Protein AF-A0A420F441-F1 (afdb_monomer)

Organism: NCBI:txid1894969

Sequence (65 aa):
MAEQRQTSQQQASRQQQRSEEERRLQAAERNKDWADRAAHARTADDPRAVAPRDAAGRPSTGERF

Secondary structure (DSSP, 8-state):
-HHHHHHHHHHHHHHHHHHHHHHHHHHHHHHTTHHHHHHHHHHHT-TTSSPPB-TTS-B------

Solvent-accessible surface area (backbone atoms only — not comparable to full-atom values): 3967 Å² total; per-residue (Å²): 125,67,67,65,58,54,52,52,50,55,50,51,55,52,52,51,52,52,54,52,49,53,50,50,52,54,49,49,63,72,45,68,56,47,63,58,52,56,48,48,59,56,46,74,74,34,80,79,71,49,64,56,57,45,100,87,68,46,78,37,90,69,92,81,125

Foldseek 3Di:
DVVVVVVVVVVVVVVVVVVVVVVVVVVCVVCVCVVVVVVVVVLVPDPVVQADADPVRHRDPPPDD

Structure (mmCIF, N/CA/C/O backbone):
data_AF-A0A420F441-F1
#
_entry.id   AF-A0A420F441-F1
#
loop_
_atom_site.group_PDB
_atom_site.id
_atom_site.type_symbol
_atom_site.label_atom_id
_atom_site.label_alt_id
_atom_site.label_comp_id
_atom_site.label_asym_id
_atom_site.label_entity_id
_atom_site.label_seq_id
_atom_site.pdbx_PDB_ins_code
_atom_site.Cartn_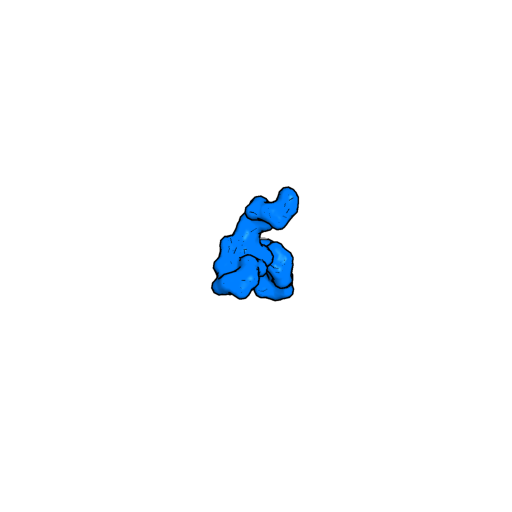x
_atom_site.Cartn_y
_atom_site.Cartn_z
_atom_site.occupancy
_atom_site.B_iso_or_equiv
_atom_site.auth_seq_id
_atom_site.auth_comp_id
_atom_site.auth_asym_id
_atom_site.auth_atom_id
_atom_site.pdbx_PDB_model_num
ATOM 1 N N . MET A 1 1 ? -38.361 -4.425 41.890 1.00 61.69 1 MET A N 1
ATOM 2 C CA . MET A 1 1 ? -37.899 -5.138 40.670 1.00 61.69 1 MET A CA 1
ATOM 3 C C . MET A 1 1 ? -37.329 -4.218 39.574 1.00 61.69 1 MET A C 1
ATOM 5 O O . MET A 1 1 ? -36.852 -4.736 38.572 1.00 61.69 1 MET A O 1
ATOM 9 N N . ALA A 1 2 ? -37.337 -2.884 39.723 1.00 61.41 2 ALA A N 1
ATOM 10 C CA . ALA A 1 2 ? -36.841 -1.964 38.689 1.00 61.41 2 ALA A CA 1
ATOM 11 C C . ALA A 1 2 ? -35.301 -1.847 38.640 1.00 61.41 2 ALA A C 1
ATOM 13 O O . ALA A 1 2 ? -34.731 -1.810 37.553 1.00 61.41 2 ALA A O 1
ATOM 14 N N . GLU A 1 3 ? -34.622 -1.882 39.791 1.00 60.38 3 GLU A N 1
ATOM 15 C CA . GLU A 1 3 ? -33.160 -1.710 39.874 1.00 60.38 3 GLU A CA 1
ATOM 16 C C . GLU A 1 3 ? -32.365 -2.812 39.156 1.00 60.38 3 GLU A C 1
ATOM 18 O O . GLU A 1 3 ? -31.380 -2.517 38.483 1.00 60.38 3 GLU A O 1
ATOM 23 N N . GLN A 1 4 ? -32.824 -4.069 39.198 1.00 60.97 4 GLN A N 1
ATOM 24 C CA . GLN A 1 4 ? -32.151 -5.174 38.495 1.00 60.97 4 GLN A CA 1
ATOM 25 C C . GLN A 1 4 ? -32.151 -5.004 36.970 1.00 60.97 4 GLN A C 1
ATOM 27 O O . GLN A 1 4 ? -31.179 -5.355 36.312 1.00 60.97 4 GLN A O 1
ATOM 32 N N . ARG A 1 5 ? -33.207 -4.429 36.380 1.00 61.69 5 ARG A N 1
ATOM 33 C CA . ARG A 1 5 ? -33.252 -4.201 34.924 1.00 61.69 5 ARG A CA 1
ATOM 34 C C . ARG A 1 5 ? -32.315 -3.078 34.490 1.00 61.69 5 ARG A C 1
ATOM 36 O O . ARG A 1 5 ? -31.843 -3.078 33.355 1.00 61.69 5 ARG A O 1
ATOM 43 N N . GLN A 1 6 ? -32.048 -2.123 35.377 1.00 62.94 6 GLN A N 1
ATOM 44 C CA . GLN A 1 6 ? -31.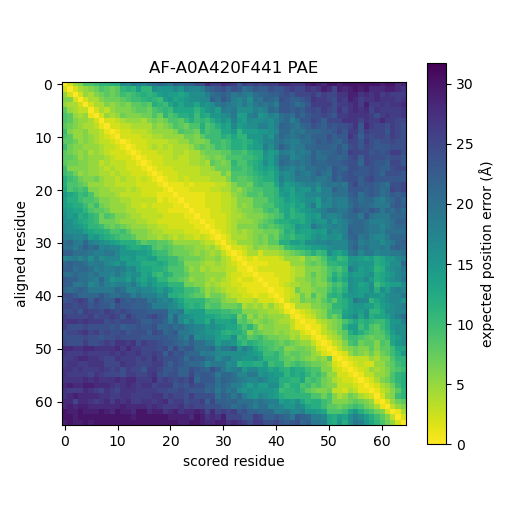167 -0.997 35.092 1.00 62.94 6 GLN A CA 1
ATOM 45 C C . GLN A 1 6 ? -29.693 -1.425 35.117 1.00 62.94 6 GLN A C 1
ATOM 47 O O . GLN A 1 6 ? -28.925 -1.014 34.248 1.00 62.94 6 GLN A O 1
ATOM 52 N N . THR A 1 7 ? -29.311 -2.322 36.032 1.00 69.50 7 THR A N 1
ATOM 53 C CA . THR A 1 7 ? -27.951 -2.884 36.088 1.00 69.50 7 THR A CA 1
ATOM 54 C C . THR A 1 7 ? -27.668 -3.838 34.928 1.00 69.50 7 THR A C 1
ATOM 56 O O . THR A 1 7 ? -26.599 -3.748 34.323 1.00 69.50 7 THR A O 1
ATOM 59 N N . SER A 1 8 ? -28.633 -4.683 34.539 1.00 71.94 8 SER A N 1
ATOM 60 C CA . SER A 1 8 ? -28.486 -5.576 33.379 1.00 71.94 8 SER A CA 1
ATOM 61 C C . SER A 1 8 ? -28.322 -4.809 32.065 1.00 71.94 8 SER A C 1
ATOM 63 O O . SER A 1 8 ? -27.473 -5.166 31.249 1.00 71.94 8 SER A O 1
ATOM 65 N N . GLN A 1 9 ? -29.080 -3.724 31.866 1.00 74.31 9 GLN A N 1
ATOM 66 C CA . GLN A 1 9 ? -28.932 -2.886 30.673 1.00 74.31 9 GLN A CA 1
ATOM 67 C C . GLN A 1 9 ? -27.579 -2.167 30.641 1.00 74.31 9 GLN A C 1
ATOM 69 O O . GLN A 1 9 ? -26.910 -2.194 29.614 1.00 74.31 9 GLN A O 1
ATOM 74 N N . GLN A 1 10 ? -27.115 -1.614 31.767 1.00 74.12 10 GLN A N 1
ATOM 75 C CA . GLN A 1 10 ? -25.793 -0.978 31.837 1.00 74.12 10 GLN A CA 1
ATOM 76 C C . GLN A 1 10 ? -24.636 -1.959 31.597 1.00 74.12 10 GLN A C 1
ATOM 78 O O . GLN A 1 10 ? -23.618 -1.577 31.016 1.00 74.12 10 GLN A O 1
ATOM 83 N N . GLN A 1 11 ? -24.768 -3.213 32.040 1.00 75.19 11 GLN A N 1
ATOM 84 C CA . GLN A 1 11 ? -23.789 -4.261 31.749 1.00 75.19 11 GLN A CA 1
ATOM 85 C C . GLN A 1 11 ? -23.796 -4.644 30.266 1.00 75.19 11 GLN A C 1
ATOM 87 O O . GLN A 1 11 ? -22.724 -4.774 29.677 1.00 75.19 11 GLN A O 1
ATOM 92 N N . ALA A 1 12 ? -24.972 -4.766 29.644 1.00 77.62 12 ALA A N 1
ATOM 93 C CA . ALA A 1 12 ? -25.089 -5.043 28.214 1.00 77.62 12 ALA A CA 1
ATOM 94 C C . ALA A 1 12 ? -24.465 -3.925 27.360 1.00 77.62 12 ALA A C 1
ATOM 96 O O . ALA A 1 12 ? -23.678 -4.217 26.461 1.00 77.62 12 ALA A O 1
ATOM 97 N N . SER A 1 13 ? -24.726 -2.653 27.688 1.00 78.81 13 SER A N 1
ATOM 98 C CA . SER A 1 13 ? -24.114 -1.502 27.005 1.00 78.81 13 SER A CA 1
ATOM 99 C C . SER A 1 13 ? -22.587 -1.517 27.104 1.00 78.81 13 SER A C 1
ATOM 101 O O . SER A 1 13 ? -21.898 -1.307 26.109 1.00 78.81 13 SER A O 1
ATOM 103 N N . ARG A 1 14 ? -22.043 -1.822 28.291 1.00 78.06 14 ARG A N 1
ATOM 104 C CA . ARG A 1 14 ? -20.589 -1.918 28.502 1.00 78.06 14 ARG A CA 1
ATOM 105 C C . ARG A 1 14 ? -19.951 -3.046 27.694 1.00 78.06 14 ARG A C 1
ATOM 107 O O . ARG A 1 14 ? -18.866 -2.866 27.149 1.00 78.06 14 ARG A O 1
ATOM 114 N N . GLN A 1 15 ? -20.616 -4.196 27.592 1.00 79.62 15 GLN A N 1
ATOM 115 C CA . GLN A 1 15 ? -20.116 -5.311 26.783 1.00 79.62 15 GLN A CA 1
ATOM 116 C C . GLN A 1 15 ? -20.157 -5.009 25.282 1.00 79.62 15 GLN A C 1
ATOM 118 O O . GLN A 1 15 ? -19.216 -5.355 24.571 1.00 79.62 15 GLN A O 1
ATOM 123 N N . GLN A 1 16 ? -21.193 -4.314 24.806 1.00 79.19 16 GLN A N 1
ATOM 124 C CA . GLN A 1 16 ? -21.267 -3.869 23.413 1.00 79.19 16 GLN A CA 1
ATOM 125 C C . GLN A 1 16 ? -20.147 -2.883 23.070 1.00 79.19 16 GLN A C 1
ATOM 127 O O . GLN A 1 16 ? -19.484 -3.062 22.054 1.00 79.19 16 GLN A O 1
ATOM 132 N N . GLN A 1 17 ? -19.880 -1.901 23.937 1.00 81.69 17 GLN A N 1
ATOM 133 C CA . GLN A 1 17 ? -18.785 -0.946 23.733 1.00 81.69 17 GLN A CA 1
ATOM 134 C C . GLN A 1 17 ? -17.419 -1.637 23.670 1.00 81.69 17 GLN A C 1
ATOM 136 O O . GLN A 1 17 ? -16.634 -1.355 22.769 1.00 81.69 17 GLN A O 1
ATOM 141 N N . ARG A 1 18 ? -17.159 -2.592 24.573 1.00 85.81 18 ARG A N 1
ATOM 142 C CA . ARG A 1 18 ? -15.915 -3.375 24.567 1.00 85.81 18 ARG A CA 1
ATOM 143 C C . ARG A 1 18 ? -15.752 -4.184 23.278 1.00 85.81 18 ARG A C 1
ATOM 145 O O . ARG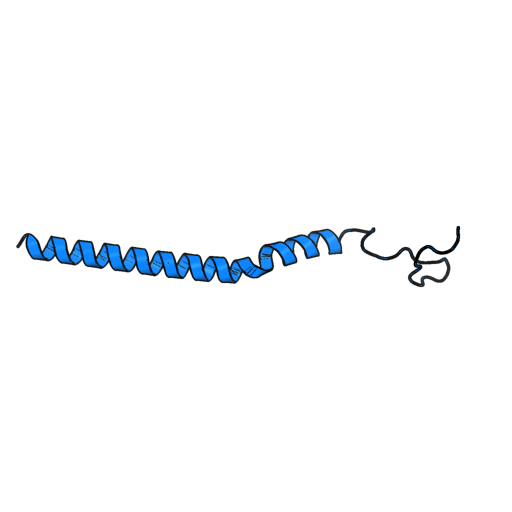 A 1 18 ? -14.694 -4.151 22.659 1.00 85.81 18 ARG A O 1
ATOM 152 N N . SER A 1 19 ? -16.819 -4.859 22.850 1.00 86.69 19 SER A N 1
ATOM 153 C CA . SER A 1 19 ? -16.811 -5.657 21.622 1.00 86.69 19 SER A CA 1
ATOM 154 C C . SER A 1 19 ? -16.614 -4.792 20.373 1.00 86.69 19 SER A C 1
ATOM 156 O O . SER A 1 19 ? -15.925 -5.191 19.435 1.00 86.69 19 SER A O 1
ATOM 158 N N . GLU A 1 20 ? -17.179 -3.585 20.357 1.00 84.94 20 GLU A N 1
ATOM 159 C CA . GLU A 1 20 ? -17.013 -2.646 19.252 1.00 84.94 20 GLU A CA 1
ATOM 160 C C . GLU A 1 20 ? -15.585 -2.082 19.181 1.00 84.94 20 GLU A C 1
ATOM 162 O O . GLU A 1 20 ? -15.043 -1.921 18.088 1.00 84.94 20 GLU A O 1
ATOM 167 N N . GLU A 1 21 ? -14.948 -1.841 20.328 1.00 84.56 21 GLU A N 1
ATOM 168 C CA . GLU A 1 21 ? -13.547 -1.420 20.417 1.00 84.56 21 GLU A CA 1
ATOM 169 C C . GLU A 1 21 ? -12.589 -2.511 19.912 1.00 84.56 21 GLU A C 1
ATOM 171 O O . GLU A 1 21 ? -11.742 -2.239 19.059 1.00 84.56 21 GLU A O 1
ATOM 176 N N . GLU A 1 22 ? -12.789 -3.769 20.321 1.00 86.88 22 GLU A N 1
ATOM 177 C CA . GLU A 1 22 ? -12.040 -4.920 19.791 1.00 86.88 22 GLU A CA 1
ATOM 178 C C . GLU A 1 22 ? -12.194 -5.046 18.270 1.00 86.88 22 GLU A C 1
ATOM 180 O O . GLU A 1 22 ? -11.221 -5.291 17.552 1.00 86.88 22 GLU A O 1
ATOM 185 N N . ARG A 1 23 ? -13.403 -4.807 17.748 1.00 83.69 23 ARG A N 1
ATOM 186 C CA . ARG A 1 23 ? -13.666 -4.835 16.304 1.00 83.69 23 ARG A CA 1
ATOM 187 C C . ARG A 1 23 ? -12.906 -3.741 15.559 1.00 83.69 23 ARG A C 1
ATOM 189 O O . ARG A 1 23 ? -12.399 -3.992 14.467 1.00 83.69 23 ARG A O 1
ATOM 196 N N . ARG A 1 24 ? -12.819 -2.538 16.135 1.00 82.00 24 ARG A N 1
ATOM 197 C CA . ARG A 1 24 ? -12.063 -1.415 15.558 1.00 82.00 24 ARG A CA 1
ATOM 198 C C . ARG A 1 24 ? -10.564 -1.681 15.578 1.00 82.00 24 ARG A C 1
ATOM 200 O O . ARG A 1 24 ? -9.912 -1.418 14.575 1.00 82.00 24 ARG A O 1
ATOM 207 N N . LEU A 1 25 ? -10.031 -2.241 16.662 1.00 83.00 25 LEU A N 1
ATOM 208 C CA . LEU A 1 25 ? -8.617 -2.615 16.758 1.00 83.00 25 LEU A CA 1
ATOM 209 C C . LEU A 1 25 ? -8.255 -3.691 15.731 1.00 83.00 25 LEU A C 1
ATOM 211 O O . LEU A 1 25 ? -7.281 -3.540 14.998 1.00 83.00 25 LEU A O 1
ATOM 215 N N . GLN A 1 26 ? -9.086 -4.725 15.601 1.00 80.62 26 GLN A N 1
ATOM 216 C CA . GLN A 1 26 ? -8.876 -5.797 14.629 1.00 80.62 26 GLN A CA 1
ATOM 217 C C . GLN A 1 26 ? -9.013 -5.299 13.180 1.00 80.62 26 GLN A C 1
ATOM 219 O O . GLN A 1 26 ? -8.262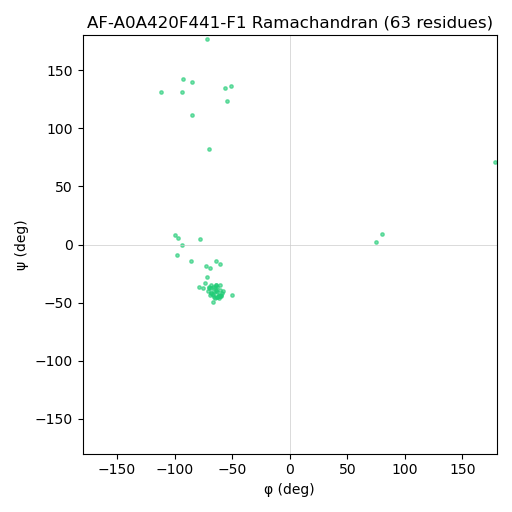 -5.713 12.296 1.00 80.62 26 GLN A O 1
ATOM 224 N N . ALA A 1 27 ? -9.942 -4.371 12.927 1.00 79.50 27 ALA A N 1
ATOM 225 C CA . ALA A 1 27 ? -10.060 -3.702 11.637 1.00 79.50 27 ALA A CA 1
ATOM 226 C C . ALA A 1 27 ? -8.833 -2.834 11.338 1.00 79.50 27 ALA A C 1
ATOM 228 O O . ALA A 1 27 ? -8.311 -2.920 10.233 1.00 79.50 27 ALA A O 1
ATOM 229 N N . ALA A 1 28 ? -8.348 -2.052 12.306 1.00 77.31 28 ALA A N 1
ATOM 230 C CA . ALA A 1 28 ? -7.149 -1.234 12.161 1.00 77.31 28 ALA A CA 1
ATOM 231 C C . ALA A 1 28 ? -5.918 -2.101 11.882 1.00 77.31 28 ALA A C 1
ATOM 233 O O . ALA A 1 28 ? -5.170 -1.808 10.959 1.00 77.31 28 ALA A O 1
ATOM 234 N N . GLU A 1 29 ? -5.757 -3.212 12.603 1.00 76.12 29 GLU A N 1
ATOM 235 C CA . GLU A 1 29 ? -4.690 -4.188 12.388 1.00 76.12 29 GLU A CA 1
ATOM 236 C C . GLU A 1 29 ? -4.722 -4.791 10.983 1.00 76.12 29 GLU A C 1
ATOM 238 O O . GLU A 1 29 ? -3.703 -4.825 10.300 1.00 76.12 29 GLU A O 1
ATOM 243 N N . ARG A 1 30 ? -5.910 -5.166 10.501 1.00 71.75 30 ARG A N 1
ATOM 244 C CA . ARG A 1 30 ? -6.107 -5.673 9.137 1.00 71.75 30 ARG A CA 1
ATOM 245 C C . ARG A 1 30 ? -5.907 -4.600 8.056 1.00 71.75 30 ARG A C 1
ATOM 247 O O . ARG A 1 30 ? -5.709 -4.941 6.892 1.00 71.75 30 ARG A O 1
ATOM 254 N N . ASN A 1 31 ? -5.994 -3.321 8.419 1.00 76.94 31 ASN A N 1
ATOM 255 C CA . ASN A 1 31 ? -5.868 -2.178 7.515 1.00 76.94 31 ASN A CA 1
ATOM 256 C C . ASN A 1 31 ? -4.456 -1.560 7.516 1.00 76.94 31 ASN A C 1
ATOM 258 O O . ASN A 1 31 ? -4.181 -0.730 6.653 1.00 76.94 31 ASN A O 1
ATOM 262 N N . LYS A 1 32 ? -3.558 -1.973 8.429 1.00 75.31 32 LYS A N 1
ATOM 263 C 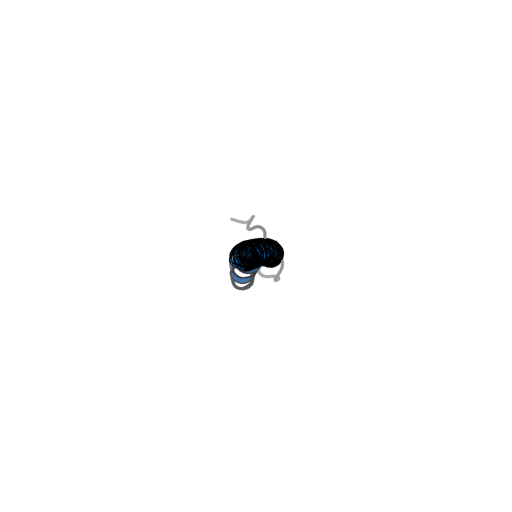CA . LYS A 1 32 ? -2.182 -1.444 8.543 1.00 75.31 32 LYS A CA 1
ATOM 264 C C . LYS A 1 32 ? -1.452 -1.435 7.196 1.00 75.31 32 LYS A C 1
ATOM 266 O O . LYS A 1 32 ? -0.900 -0.409 6.823 1.00 75.31 32 LYS A O 1
ATOM 271 N N . ASP A 1 33 ? -1.579 -2.513 6.424 1.00 82.31 33 ASP A N 1
ATOM 272 C CA . ASP A 1 33 ? -0.877 -2.672 5.142 1.00 82.31 33 ASP A CA 1
ATOM 273 C C . ASP A 1 33 ? -1.755 -2.346 3.922 1.00 82.31 33 ASP A C 1
ATOM 275 O O . ASP A 1 33 ? -1.381 -2.632 2.781 1.00 82.31 33 ASP A O 1
ATOM 279 N N . TRP A 1 34 ? -2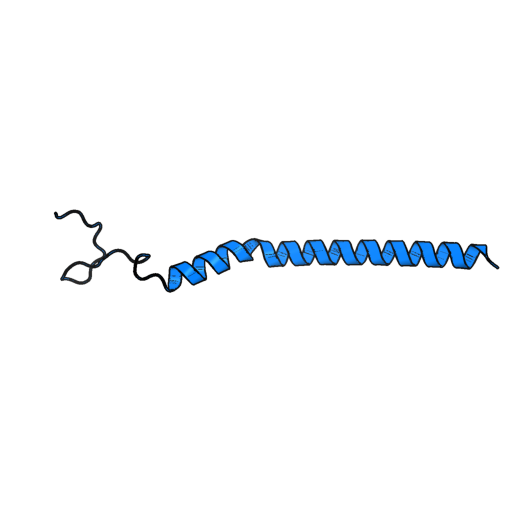.968 -1.812 4.120 1.00 80.62 34 TRP A N 1
ATOM 280 C CA . TRP A 1 34 ? -3.899 -1.603 3.005 1.00 80.62 34 TRP A CA 1
ATOM 281 C C . TRP A 1 34 ? -3.361 -0.560 2.021 1.00 80.62 34 TRP A C 1
ATOM 283 O O . TRP A 1 34 ? -3.489 -0.737 0.810 1.00 80.62 34 TRP A O 1
ATOM 293 N N . ALA A 1 35 ? -2.751 0.505 2.545 1.00 77.88 35 ALA A N 1
ATOM 294 C CA . ALA A 1 35 ? -2.239 1.613 1.757 1.00 77.88 35 ALA A CA 1
ATOM 295 C C . ALA A 1 35 ? -1.031 1.158 0.936 1.00 77.88 35 ALA A C 1
ATOM 297 O O . ALA A 1 35 ?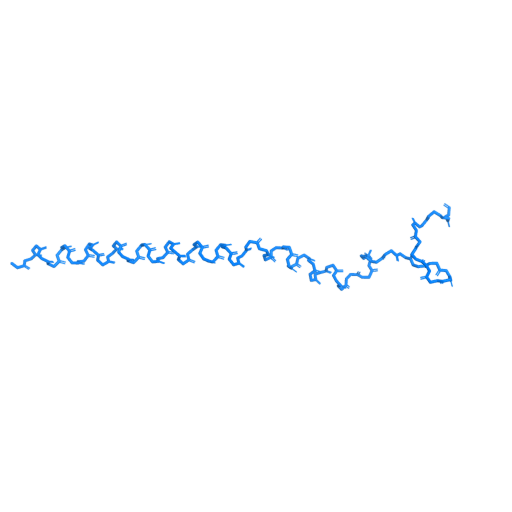 -0.989 1.409 -0.267 1.00 77.88 35 ALA A O 1
ATOM 298 N N . ASP A 1 36 ? -0.126 0.397 1.554 1.00 79.50 36 ASP A N 1
ATOM 299 C CA . ASP A 1 36 ? 1.052 -0.169 0.898 1.00 79.50 36 ASP A CA 1
ATOM 300 C C . ASP A 1 36 ? 0.668 -1.210 -0.155 1.00 79.50 36 ASP A C 1
ATOM 302 O O . ASP A 1 36 ? 1.164 -1.162 -1.280 1.00 79.50 36 ASP A O 1
ATOM 306 N N . ARG A 1 37 ? -0.290 -2.102 0.139 1.00 79.19 37 ARG A N 1
ATOM 307 C CA . ARG A 1 37 ? -0.836 -3.038 -0.860 1.00 79.19 37 ARG A CA 1
ATOM 308 C C . ARG A 1 37 ? -1.504 -2.314 -2.023 1.00 79.19 37 ARG A C 1
ATOM 310 O O . ARG A 1 37 ? -1.308 -2.700 -3.173 1.00 79.19 37 ARG A O 1
ATOM 317 N N . ALA A 1 38 ? -2.291 -1.278 -1.744 1.00 81.12 38 ALA A N 1
ATOM 318 C CA . ALA A 1 38 ? -2.959 -0.496 -2.776 1.00 81.12 38 ALA A CA 1
ATOM 319 C C . ALA A 1 38 ? -1.963 0.325 -3.611 1.00 81.12 38 ALA A C 1
ATOM 321 O O . ALA A 1 38 ? -2.185 0.522 -4.805 1.00 81.12 38 ALA A O 1
ATOM 322 N N . ALA A 1 39 ? -0.881 0.824 -3.012 1.00 75.62 39 ALA A N 1
ATOM 323 C CA . ALA A 1 39 ? 0.209 1.474 -3.729 1.00 75.62 39 ALA A CA 1
ATOM 324 C C . ALA A 1 39 ? 0.947 0.464 -4.618 1.00 75.62 39 ALA A C 1
ATOM 326 O O . ALA A 1 39 ? 1.063 0.687 -5.819 1.00 75.62 39 ALA A O 1
ATOM 327 N N . HIS A 1 40 ? 1.330 -0.690 -4.064 1.00 76.25 40 HIS A N 1
ATOM 328 C CA . HIS A 1 40 ? 2.022 -1.749 -4.797 1.00 76.25 40 HIS A CA 1
ATOM 329 C C . HIS A 1 40 ? 1.213 -2.258 -5.994 1.00 76.25 40 HIS A C 1
ATOM 331 O O . HIS A 1 40 ? 1.771 -2.429 -7.070 1.00 76.25 40 HIS A O 1
ATOM 337 N N . ALA A 1 41 ? -0.104 -2.431 -5.844 1.00 77.38 41 ALA A N 1
ATOM 338 C CA . ALA A 1 41 ? -0.981 -2.822 -6.948 1.00 77.38 41 ALA A CA 1
ATOM 339 C C . ALA A 1 41 ? -0.965 -1.803 -8.101 1.00 77.38 41 ALA A C 1
ATOM 341 O O . ALA A 1 41 ? -0.934 -2.194 -9.258 1.00 77.38 41 ALA A O 1
ATOM 342 N N . ARG A 1 42 ? -0.928 -0.496 -7.804 1.00 71.69 42 ARG A N 1
ATOM 343 C CA . ARG A 1 42 ? -0.823 0.547 -8.841 1.00 71.69 42 ARG A CA 1
ATOM 344 C C . ARG A 1 42 ? 0.550 0.563 -9.510 1.00 71.69 42 ARG A C 1
ATOM 346 O O . ARG A 1 42 ? 0.633 0.817 -10.703 1.00 71.69 42 ARG A O 1
ATO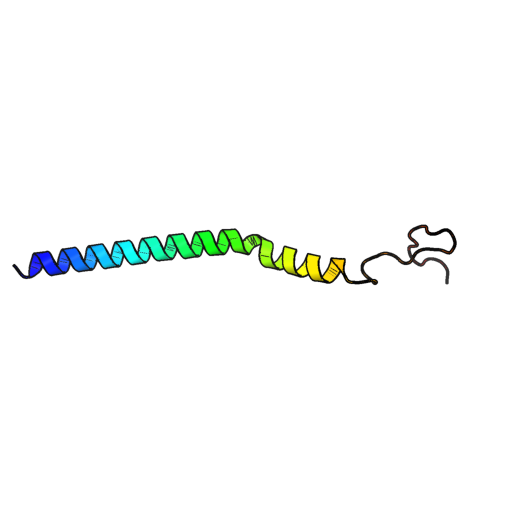M 353 N N . THR A 1 43 ? 1.613 0.314 -8.744 1.00 71.56 43 THR A N 1
ATOM 354 C CA . THR A 1 43 ? 2.993 0.284 -9.248 1.00 71.56 43 THR A CA 1
ATOM 355 C C . THR A 1 43 ? 3.287 -0.973 -10.069 1.00 71.56 43 THR A C 1
ATOM 357 O O . THR A 1 43 ? 4.053 -0.895 -11.022 1.00 71.56 43 THR A O 1
ATOM 360 N N . ALA A 1 44 ? 2.679 -2.116 -9.738 1.00 70.12 44 ALA A N 1
ATOM 361 C CA . ALA A 1 44 ? 2.877 -3.375 -10.458 1.00 70.12 44 ALA A CA 1
ATOM 362 C C . ALA A 1 44 ? 2.452 -3.286 -11.934 1.00 70.12 44 ALA A C 1
ATOM 364 O O . ALA A 1 44 ? 3.102 -3.876 -12.794 1.00 70.12 44 ALA A O 1
ATOM 365 N N . ASP A 1 45 ? 1.405 -2.512 -12.216 1.00 71.06 45 ASP A N 1
ATOM 366 C CA . ASP A 1 45 ? 0.900 -2.272 -13.568 1.00 71.06 45 ASP A CA 1
ATOM 367 C C . ASP A 1 45 ? 1.490 -1.007 -14.227 1.00 71.06 45 ASP A C 1
ATOM 369 O O . ASP A 1 45 ? 1.146 -0.698 -15.369 1.00 71.06 45 ASP A O 1
ATOM 373 N N . ASP A 1 46 ? 2.368 -0.253 -13.548 1.00 68.38 46 ASP A N 1
ATOM 374 C CA . ASP A 1 46 ? 2.958 0.966 -14.112 1.00 68.38 46 ASP A CA 1
ATOM 375 C C . ASP A 1 46 ? 4.192 0.631 -14.973 1.00 68.38 46 ASP A C 1
ATOM 377 O O . ASP A 1 46 ? 5.250 0.279 -14.441 1.00 68.38 46 ASP A O 1
ATOM 381 N N . PRO A 1 47 ? 4.130 0.801 -16.309 1.00 66.06 47 PRO A N 1
ATOM 382 C CA . PRO A 1 47 ? 5.272 0.547 -17.184 1.00 66.06 47 PRO A CA 1
ATOM 383 C C . PRO A 1 47 ? 6.459 1.490 -16.925 1.00 66.06 47 PRO A C 1
ATOM 385 O O . PRO A 1 47 ? 7.560 1.206 -17.393 1.00 66.06 47 PRO A O 1
ATOM 388 N N . ARG A 1 48 ? 6.270 2.597 -16.188 1.00 68.06 48 ARG A N 1
ATOM 389 C CA . ARG A 1 48 ? 7.345 3.503 -15.745 1.00 68.06 48 ARG A CA 1
ATOM 390 C C . ARG A 1 48 ? 8.010 3.065 -14.441 1.00 68.06 48 ARG A C 1
ATOM 392 O O . ARG A 1 48 ? 9.076 3.582 -14.118 1.00 68.06 48 ARG A O 1
ATOM 399 N N . ALA A 1 49 ? 7.412 2.136 -13.694 1.00 68.38 49 ALA A N 1
ATOM 400 C CA . ALA A 1 49 ? 8.014 1.587 -12.479 1.00 68.38 49 ALA A CA 1
ATOM 401 C C . ALA A 1 49 ? 9.191 0.646 -12.783 1.00 68.38 49 ALA A C 1
ATOM 403 O O . ALA A 1 49 ? 10.021 0.378 -11.914 1.00 68.38 49 ALA A O 1
ATOM 404 N N . VAL A 1 50 ? 9.282 0.156 -14.022 1.00 68.44 50 VAL A N 1
ATOM 405 C CA . VAL A 1 50 ? 10.416 -0.629 -14.507 1.00 68.44 50 VAL A CA 1
ATOM 406 C C . VAL A 1 50 ? 11.409 0.307 -15.191 1.00 68.44 50 VAL A C 1
ATOM 408 O O . VAL A 1 50 ? 11.034 1.102 -16.050 1.00 68.44 50 VAL A O 1
ATOM 411 N N . ALA A 1 51 ? 12.692 0.194 -14.836 1.00 70.56 51 ALA A N 1
ATOM 412 C CA . ALA A 1 51 ? 13.744 0.944 -15.513 1.00 70.56 51 ALA A CA 1
ATOM 413 C C . ALA A 1 51 ? 13.727 0.646 -17.030 1.00 70.56 51 ALA A C 1
ATOM 415 O O . ALA A 1 51 ? 13.640 -0.533 -17.408 1.00 70.56 51 ALA A O 1
ATOM 416 N N . PRO A 1 52 ? 13.836 1.670 -17.901 1.00 70.19 52 PRO A N 1
ATOM 417 C CA . PRO A 1 52 ? 13.958 1.473 -19.341 1.00 70.19 52 PRO A CA 1
ATOM 418 C C . PRO A 1 52 ? 15.079 0.479 -19.644 1.00 70.19 52 PRO A C 1
ATOM 420 O O . PRO A 1 52 ? 16.143 0.536 -19.032 1.00 70.19 52 PRO A O 1
ATOM 423 N N . ARG A 1 53 ? 14.856 -0.459 -20.565 1.00 74.12 53 ARG A N 1
ATOM 424 C CA . ARG A 1 53 ? 15.886 -1.426 -20.962 1.00 74.12 53 ARG A CA 1
ATOM 425 C C . ARG A 1 53 ? 16.657 -0.906 -22.170 1.00 74.12 53 ARG A C 1
ATOM 427 O O . ARG A 1 53 ? 16.071 -0.284 -23.051 1.00 74.12 53 ARG A O 1
ATOM 434 N N . ASP A 1 54 ? 17.960 -1.160 -22.208 1.00 75.06 54 ASP A N 1
ATOM 435 C CA . ASP A 1 54 ? 18.780 -0.877 -23.386 1.00 75.06 54 ASP A CA 1
ATOM 436 C C . ASP A 1 54 ? 18.482 -1.853 -24.544 1.00 75.06 54 ASP A C 1
ATOM 438 O O . ASP A 1 54 ? 17.704 -2.801 -24.407 1.00 75.06 54 ASP A O 1
ATOM 442 N N . ALA A 1 55 ? 19.122 -1.645 -25.700 1.00 73.12 55 ALA A N 1
ATOM 443 C CA . ALA A 1 55 ? 18.959 -2.500 -26.882 1.00 73.12 55 ALA A CA 1
ATOM 444 C C . ALA A 1 55 ? 19.368 -3.973 -26.654 1.00 73.12 55 ALA A C 1
ATOM 446 O O . ALA A 1 55 ? 18.988 -4.842 -27.434 1.00 73.12 55 ALA A O 1
ATOM 447 N N . ALA A 1 56 ? 20.122 -4.262 -25.589 1.00 79.25 56 ALA A N 1
ATOM 448 C CA . ALA A 1 56 ? 20.508 -5.607 -25.170 1.00 79.25 56 ALA A CA 1
ATOM 449 C C . ALA A 1 56 ? 19.592 -6.170 -24.058 1.00 79.25 56 ALA A C 1
ATOM 451 O O . ALA A 1 56 ? 19.860 -7.250 -23.528 1.00 79.25 56 ALA A O 1
ATOM 452 N N . GLY A 1 57 ? 18.519 -5.458 -23.690 1.00 73.31 57 GLY A N 1
ATOM 453 C CA . GLY A 1 57 ? 17.531 -5.872 -22.694 1.00 73.31 57 GLY A CA 1
ATOM 454 C C . GLY A 1 57 ? 17.950 -5.661 -21.235 1.00 73.31 57 GLY A C 1
ATOM 455 O O . GLY A 1 57 ? 17.246 -6.138 -20.334 1.00 73.31 57 GLY A O 1
ATOM 456 N N . ARG A 1 58 ? 19.067 -4.969 -20.974 1.00 79.81 58 ARG A N 1
ATOM 457 C CA . ARG A 1 58 ? 19.578 -4.699 -19.620 1.00 79.81 58 ARG A CA 1
ATOM 458 C C . ARG A 1 58 ? 18.894 -3.460 -19.036 1.00 79.81 58 ARG A C 1
ATOM 460 O O . ARG A 1 58 ? 18.701 -2.497 -19.775 1.00 79.81 58 ARG A O 1
ATOM 467 N N . PRO A 1 59 ? 18.532 -3.447 -17.738 1.00 75.25 59 PRO A N 1
ATOM 468 C CA . PRO A 1 59 ? 18.035 -2.240 -17.081 1.00 75.25 59 PRO A CA 1
ATOM 469 C C . PRO A 1 59 ? 19.036 -1.094 -17.2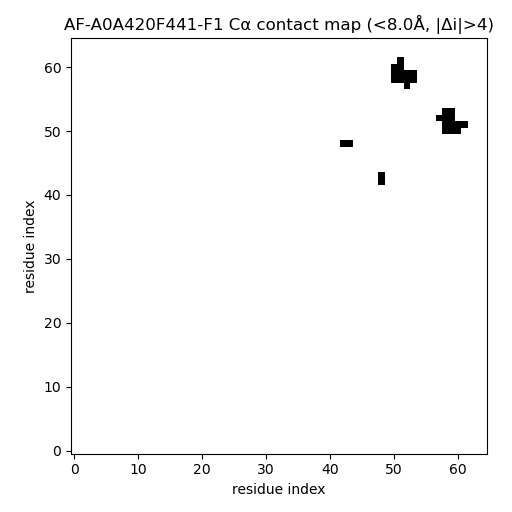59 1.00 75.25 59 PRO A C 1
ATOM 471 O O . PRO A 1 59 ? 20.209 -1.236 -16.917 1.00 75.25 59 PRO A O 1
ATOM 474 N N . SER A 1 60 ? 18.584 0.015 -17.830 1.00 69.44 60 SER A N 1
ATOM 475 C CA . SER A 1 60 ? 19.394 1.187 -18.136 1.00 69.44 60 SER A CA 1
ATOM 476 C C . SER A 1 60 ? 18.967 2.350 -17.246 1.00 69.44 60 SER A C 1
ATOM 478 O O . SER A 1 60 ? 17.783 2.662 -17.139 1.00 69.44 60 SER A O 1
ATOM 480 N N . THR A 1 61 ? 19.937 3.010 -16.615 1.00 70.62 61 THR A N 1
ATOM 481 C CA . THR A 1 61 ? 19.737 4.223 -15.805 1.00 70.62 61 THR A CA 1
ATOM 482 C C . THR A 1 61 ? 19.564 5.492 -16.645 1.00 70.62 61 THR A C 1
ATOM 484 O O . THR A 1 61 ? 19.461 6.578 -16.088 1.00 70.62 61 THR A O 1
ATOM 487 N N . GLY A 1 62 ? 19.513 5.385 -17.978 1.00 62.94 62 GLY A N 1
ATOM 488 C CA . GLY A 1 62 ? 19.297 6.536 -18.858 1.00 62.94 62 GLY A CA 1
ATOM 489 C C . GLY A 1 62 ? 20.508 7.459 -19.031 1.00 62.94 62 GLY A C 1
ATOM 490 O O . GLY A 1 62 ? 20.409 8.427 -19.778 1.00 62.94 62 GLY A O 1
ATOM 491 N N . GLU A 1 63 ? 21.667 7.157 -18.430 1.00 65.12 63 GLU A N 1
ATOM 492 C CA . GLU A 1 63 ? 22.942 7.798 -18.783 1.00 65.12 63 GLU A CA 1
ATOM 493 C C . GLU A 1 63 ? 23.374 7.323 -20.175 1.00 65.12 63 GLU A C 1
ATOM 495 O O . GLU A 1 63 ? 24.111 6.348 -20.328 1.00 65.12 63 GLU A O 1
ATOM 500 N N . ARG A 1 64 ? 22.803 7.959 -21.199 1.00 56.09 64 ARG A N 1
ATOM 501 C CA . ARG A 1 64 ? 23.377 8.232 -22.526 1.00 56.09 64 ARG A CA 1
ATOM 502 C C . ARG A 1 64 ? 22.319 8.948 -23.370 1.00 56.09 64 ARG A C 1
ATOM 504 O O . ARG A 1 64 ? 21.761 8.376 -24.302 1.00 56.09 64 ARG A O 1
ATOM 511 N N . PHE A 1 65 ? 22.071 10.200 -23.007 1.00 53.19 65 PHE A N 1
ATOM 512 C CA . PHE A 1 65 ? 22.059 11.324 -23.940 1.00 53.19 65 PHE A CA 1
ATOM 513 C C . PHE A 1 65 ? 22.895 12.432 -23.309 1.00 53.19 65 PHE A C 1
ATOM 515 O O . PHE A 1 65 ? 22.742 12.628 -22.082 1.00 53.19 65 PHE A O 1
#

Radius of gyration: 27.46 Å; Cα contacts (8 Å, |Δi|>4): 14; chains: 1; bounding box: 61×17×68 Å

pLDDT: mean 73.94, std 7.58, range [53.19, 86.88]

Mean predicted aligned error: 13.99 Å